Protein AF-A0A176ZY08-F1 (afdb_monomer)

Solvent-accessible surface area (backbone atoms only — not comparable to full-atom values): 6066 Å² total; per-residue (Å²): 133,89,82,91,79,96,73,80,84,86,77,81,90,74,73,81,71,81,73,73,45,73,64,55,53,48,49,51,50,48,49,63,56,55,59,63,61,56,70,76,63,58,81,67,72,82,75,46,76,63,58,54,49,55,52,50,50,52,51,51,61,53,50,78,75,36,89,84,59,54,71,67,59,57,52,49,50,56,50,50,51,54,51,51,52,52,52,55,57,52,65,74,74,110

Nearest PDB structures (foldseek):
  2q0o-assembly1_C  TM=6.474E-01  e=3.665E+00  Sinorhizobium fredii NGR234

Sequence (94 aa):
MAISNFLNPVEEAGAVEGQTTDEELLEEIIEGQLGHQNSKNAEQPATTAKEAQDALQILTEYSEGQDALTMGHIRALEQLQTAFEAIQAQSQQQ

Foldseek 3Di:
DDDDDDDDDDDDDDDPPDPCDVVNVVVVVCCVVVVVVVVVPPVPPPQDLVNVLVVLVVVQVVVVPDPPDDPVVNVVSVVVNVVSVVVVVVVVVD

Radius of gyration: 34.6 Å; Cα contacts (8 Å, |Δi|>4): 15; chains: 1; bounding box: 93×45×81 Å

Mean predicted aligned error: 18.81 Å

Organism: NCBI:txid655981

pLDDT: mean 71.25, std 17.16, range [34.69, 92.94]

Structure (mmCIF, N/CA/C/O backbone):
data_AF-A0A176ZY08-F1
#
_entry.id   AF-A0A176ZY08-F1
#
loop_
_atom_site.group_PDB
_atom_site.id
_atom_site.type_symbol
_atom_site.label_atom_id
_atom_site.label_alt_id
_atom_site.label_comp_id
_atom_site.label_asym_id
_atom_site.label_entity_id
_atom_site.la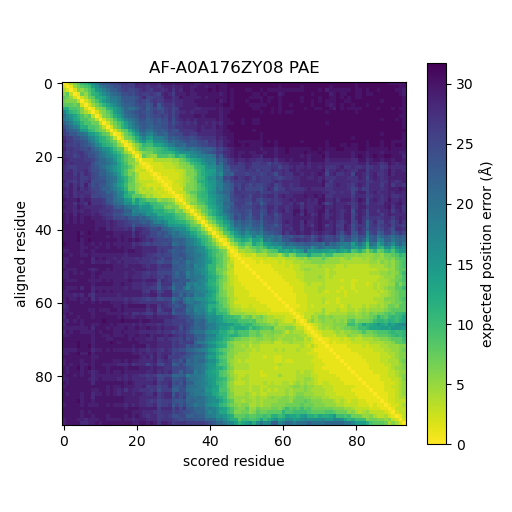bel_seq_id
_atom_site.pdbx_PDB_ins_code
_atom_site.Cartn_x
_atom_site.Cartn_y
_atom_site.Cartn_z
_atom_site.occupancy
_atom_site.B_iso_or_equiv
_atom_site.auth_seq_id
_atom_site.auth_comp_id
_atom_site.auth_asym_id
_atom_site.auth_atom_id
_atom_site.pdbx_PDB_model_num
ATOM 1 N N . MET A 1 1 ? 73.268 -38.549 62.973 1.00 34.69 1 MET A N 1
ATOM 2 C CA . MET A 1 1 ? 73.662 -37.124 63.024 1.00 34.69 1 MET A CA 1
ATOM 3 C C . MET A 1 1 ? 72.852 -36.369 61.978 1.00 34.69 1 MET A C 1
ATOM 5 O O . MET A 1 1 ? 72.574 -36.954 60.941 1.00 34.69 1 MET A O 1
ATOM 9 N N . ALA A 1 2 ? 72.422 -35.150 62.325 1.00 52.12 2 ALA A N 1
ATOM 10 C CA . ALA A 1 2 ? 71.617 -34.192 61.547 1.00 52.12 2 ALA A CA 1
ATOM 11 C C . ALA A 1 2 ? 72.300 -33.801 60.203 1.00 52.12 2 ALA A C 1
ATOM 13 O O . ALA A 1 2 ? 73.468 -34.129 60.030 1.00 52.12 2 ALA A O 1
ATOM 14 N N . ILE A 1 3 ? 71.704 -33.124 59.209 1.00 44.69 3 ILE A N 1
ATOM 15 C CA . ILE A 1 3 ? 70.840 -31.926 59.198 1.00 44.69 3 ILE A CA 1
ATOM 16 C 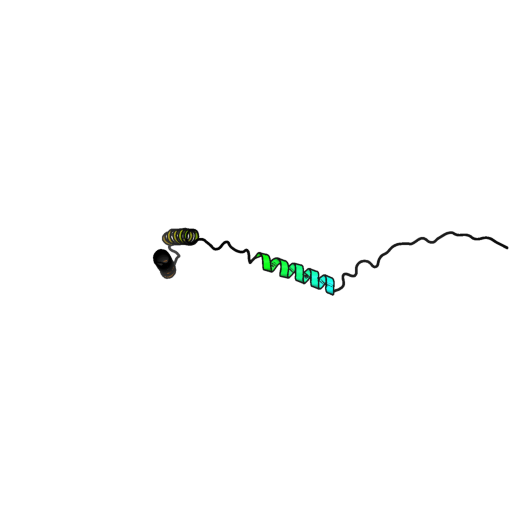C . ILE A 1 3 ? 70.057 -31.884 57.859 1.00 44.69 3 ILE A C 1
ATOM 18 O O . ILE A 1 3 ? 70.578 -32.294 56.824 1.00 44.69 3 ILE A O 1
ATOM 22 N N . SER A 1 4 ? 68.828 -31.357 57.901 1.00 57.03 4 SER A N 1
ATOM 23 C CA . SER A 1 4 ? 68.008 -30.856 56.785 1.00 57.03 4 SER A CA 1
ATOM 24 C C . SER A 1 4 ? 68.744 -30.057 55.698 1.00 57.03 4 SER A C 1
ATOM 26 O O . SER A 1 4 ? 69.579 -29.216 56.010 1.00 57.03 4 SER A O 1
ATOM 28 N N . ASN A 1 5 ? 68.278 -30.189 54.452 1.00 50.38 5 ASN A N 1
ATOM 29 C CA . ASN A 1 5 ? 68.251 -29.125 53.434 1.00 50.38 5 ASN A CA 1
ATOM 30 C C . ASN A 1 5 ? 67.175 -29.535 52.397 1.00 50.38 5 ASN A C 1
ATOM 32 O O . ASN A 1 5 ? 67.416 -30.449 51.621 1.00 50.38 5 ASN A O 1
ATOM 36 N N . PHE A 1 6 ? 65.902 -29.119 52.445 1.00 57.16 6 PHE A N 1
ATOM 37 C CA . PHE A 1 6 ? 65.354 -27.754 52.381 1.00 57.16 6 PHE A CA 1
ATOM 38 C C . PHE A 1 6 ? 65.865 -26.921 51.200 1.00 57.16 6 PHE A C 1
ATOM 40 O O . PHE A 1 6 ? 66.216 -25.769 51.385 1.00 57.16 6 PHE A O 1
ATOM 47 N N . LEU A 1 7 ? 65.847 -27.467 49.978 1.00 48.12 7 LEU A N 1
ATOM 48 C CA . LEU A 1 7 ? 65.738 -26.648 48.763 1.00 48.12 7 LEU A CA 1
ATOM 49 C C . LEU A 1 7 ? 64.894 -27.372 47.697 1.00 48.12 7 LEU A C 1
ATOM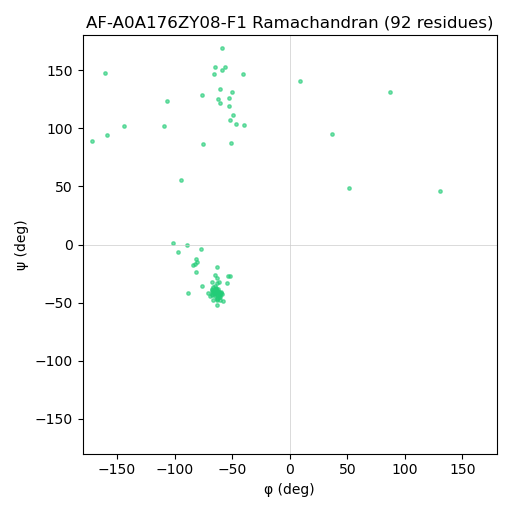 51 O O . LEU A 1 7 ? 65.360 -28.312 47.066 1.00 48.12 7 LEU A O 1
ATOM 55 N N . ASN A 1 8 ? 63.638 -26.922 47.587 1.00 49.91 8 ASN A N 1
ATOM 56 C CA . ASN A 1 8 ? 62.731 -26.895 46.428 1.00 49.91 8 ASN A CA 1
ATOM 57 C C . ASN A 1 8 ? 63.145 -27.635 45.140 1.00 49.91 8 ASN A C 1
ATOM 59 O O . ASN A 1 8 ? 64.212 -27.378 44.584 1.00 49.91 8 ASN A O 1
ATOM 63 N N . PRO A 1 9 ? 62.155 -28.275 44.498 1.00 52.16 9 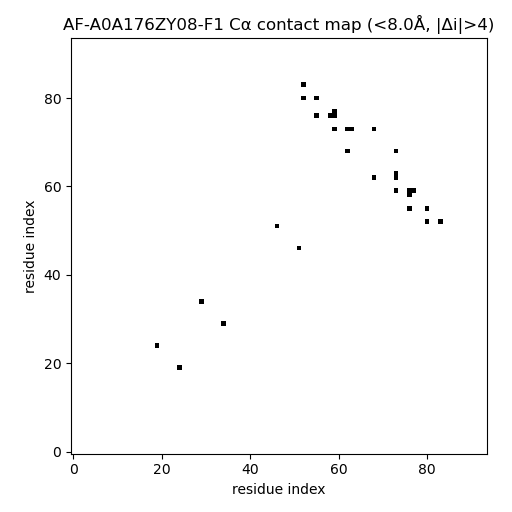PRO A N 1
ATOM 64 C CA . PRO A 1 9 ? 61.626 -27.665 43.284 1.00 52.16 9 PRO A CA 1
ATOM 65 C C . PRO A 1 9 ? 60.239 -27.071 43.533 1.00 52.16 9 PRO A C 1
ATOM 67 O O . PRO A 1 9 ? 59.310 -27.731 43.990 1.00 52.16 9 PRO A O 1
ATOM 70 N N . VAL A 1 10 ? 60.169 -25.777 43.243 1.00 56.66 10 VAL A N 1
ATOM 71 C CA . VAL A 1 10 ? 58.950 -25.026 42.978 1.00 56.66 10 VAL A CA 1
ATOM 72 C C . VAL A 1 10 ? 58.269 -25.638 41.751 1.00 56.66 10 VAL A C 1
ATOM 74 O O . VAL A 1 10 ? 58.951 -25.921 40.777 1.00 56.66 10 VAL A O 1
ATOM 77 N N . GLU A 1 11 ? 56.964 -25.863 41.813 1.00 48.88 11 GLU A N 1
ATOM 78 C CA . GLU A 1 11 ? 56.023 -25.408 40.782 1.00 48.88 11 GLU A CA 1
ATOM 79 C C . GLU A 1 11 ? 54.606 -25.655 41.294 1.00 48.88 11 GLU A C 1
ATOM 81 O O . GLU A 1 11 ? 53.992 -26.712 41.165 1.00 48.88 11 GLU A O 1
ATOM 86 N N . GLU A 1 12 ? 54.135 -24.626 41.986 1.00 49.44 12 GLU A N 1
ATOM 87 C CA . GLU A 1 12 ? 52.748 -24.212 41.918 1.00 49.44 12 GLU A CA 1
ATOM 88 C C . GLU A 1 12 ? 52.367 -23.926 40.452 1.00 49.44 12 GLU A C 1
ATOM 90 O O . GLU A 1 12 ? 53.197 -23.444 39.683 1.00 49.44 12 GLU A O 1
ATOM 95 N N . ALA A 1 13 ? 51.079 -24.087 40.158 1.00 46.97 13 ALA A N 1
ATOM 96 C CA . ALA A 1 13 ? 50.347 -23.494 39.037 1.00 46.97 13 ALA A CA 1
ATOM 97 C C . ALA A 1 13 ? 50.343 -24.231 37.685 1.00 46.97 13 ALA A C 1
ATOM 99 O O . ALA A 1 13 ? 51.354 -24.616 37.114 1.00 46.97 13 ALA A O 1
ATOM 100 N N . GLY A 1 14 ? 49.122 -24.353 37.164 1.00 39.69 14 GLY A N 1
ATOM 101 C CA . GLY A 1 14 ? 48.773 -24.983 35.898 1.00 39.69 14 GLY A CA 1
ATOM 102 C C . GLY A 1 14 ? 47.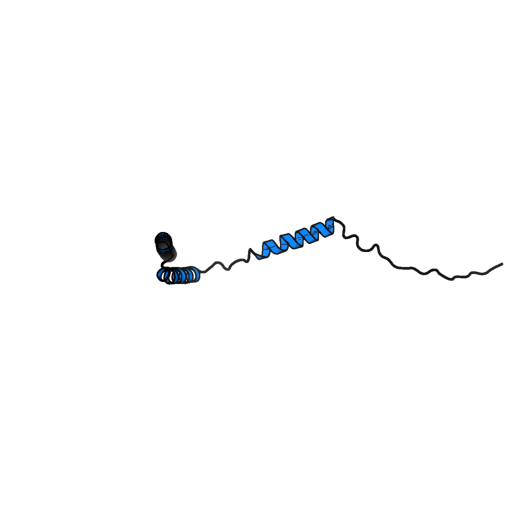634 -25.974 36.115 1.00 39.69 14 GLY A C 1
ATOM 103 O O . GLY A 1 14 ? 47.767 -27.151 35.818 1.00 39.69 14 GLY A O 1
ATOM 104 N N . ALA A 1 15 ? 46.568 -25.613 36.840 1.00 41.66 15 ALA A N 1
ATOM 105 C CA . ALA A 1 15 ? 45.356 -25.148 36.161 1.00 41.66 15 ALA A CA 1
ATOM 106 C C . ALA A 1 15 ? 45.157 -25.953 34.872 1.00 41.66 15 ALA A C 1
ATOM 108 O O . ALA A 1 15 ? 45.781 -25.640 33.864 1.00 41.66 15 ALA A O 1
ATOM 109 N N . VAL A 1 16 ? 44.348 -27.018 34.954 1.00 43.81 16 VAL A N 1
ATOM 110 C CA . VAL A 1 16 ? 43.810 -27.711 33.781 1.00 43.81 16 VAL A CA 1
ATOM 111 C C . VAL A 1 16 ? 43.294 -26.615 32.863 1.00 43.81 16 VAL A C 1
ATOM 113 O O . VAL A 1 16 ? 42.307 -25.952 33.182 1.00 43.81 16 VAL A O 1
ATOM 116 N N . GLU A 1 17 ? 44.064 -26.347 31.809 1.00 47.16 17 GLU A N 1
ATOM 117 C CA . GLU A 1 17 ? 43.709 -25.393 30.776 1.00 47.16 17 GLU A CA 1
ATOM 118 C C . GLU A 1 17 ? 42.325 -25.788 30.294 1.00 47.16 17 GLU A C 1
ATOM 120 O O . GLU A 1 17 ? 42.088 -26.965 30.010 1.00 47.16 17 GLU A O 1
ATOM 125 N N . GLY A 1 18 ? 41.418 -24.810 30.326 1.00 55.06 18 GLY A N 1
ATOM 126 C CA . GLY A 1 18 ? 39.991 -24.981 30.119 1.00 55.06 18 GLY A CA 1
ATOM 127 C C . GLY A 1 18 ? 39.694 -25.977 29.012 1.00 55.06 18 GLY A C 1
ATOM 128 O O . GLY A 1 18 ? 39.777 -25.661 27.828 1.00 55.06 18 GLY A O 1
ATOM 129 N N . GLN A 1 19 ? 39.316 -27.185 29.416 1.00 50.53 19 GLN A N 1
ATOM 130 C CA . GLN A 1 19 ? 38.508 -28.041 28.580 1.00 50.53 19 GLN A CA 1
ATOM 131 C C . GLN A 1 19 ? 37.118 -27.438 28.673 1.00 50.53 19 GLN A C 1
ATOM 133 O O . GLN A 1 19 ? 36.351 -27.813 29.555 1.00 50.53 19 GLN A O 1
ATOM 138 N N . THR A 1 20 ? 36.841 -26.451 27.817 1.00 58.06 20 THR A N 1
ATOM 139 C CA . THR A 1 20 ? 35.462 -26.131 27.461 1.00 58.06 20 THR A CA 1
ATOM 140 C C . THR A 1 20 ? 34.865 -27.459 27.037 1.00 58.06 20 THR A C 1
ATOM 142 O O . THR A 1 20 ? 35.296 -28.049 26.040 1.00 58.06 20 THR A O 1
ATOM 145 N N . THR A 1 21 ? 34.010 -28.012 27.881 1.00 68.94 21 THR A N 1
ATOM 146 C CA . THR A 1 21 ? 33.375 -29.289 27.583 1.00 68.94 21 THR A CA 1
ATOM 147 C C . THR A 1 21 ? 32.596 -29.134 26.279 1.00 68.94 21 THR A C 1
ATOM 149 O O . THR A 1 21 ? 32.144 -28.035 25.956 1.00 68.94 21 THR A O 1
ATOM 152 N N . ASP A 1 22 ? 32.454 -30.208 25.499 1.00 69.06 22 ASP A N 1
ATOM 153 C CA . ASP A 1 22 ? 31.675 -30.156 24.252 1.00 69.06 22 ASP A CA 1
ATOM 154 C C . ASP A 1 22 ? 30.263 -29.578 24.499 1.00 69.06 22 ASP A C 1
ATOM 156 O O . ASP A 1 22 ? 29.694 -28.936 23.623 1.00 69.06 22 ASP A O 1
ATOM 160 N N . GLU A 1 23 ? 29.742 -29.730 25.721 1.00 69.12 23 GLU A N 1
ATOM 161 C CA . GLU A 1 23 ? 28.505 -29.118 26.213 1.00 69.12 23 GLU A CA 1
ATOM 162 C C . GLU A 1 23 ? 28.558 -27.576 26.249 1.00 69.12 23 GLU A C 1
ATOM 164 O O . GLU A 1 23 ? 27.652 -26.934 25.730 1.00 69.12 23 GLU A O 1
ATOM 169 N N . GLU A 1 24 ? 29.629 -26.969 26.776 1.00 69.44 24 GLU A N 1
ATOM 170 C CA . GLU A 1 24 ? 29.800 -25.504 26.826 1.00 69.44 24 GLU A CA 1
ATOM 171 C C . GLU A 1 24 ? 29.956 -24.901 25.424 1.00 69.44 24 GLU A C 1
ATOM 173 O O . GLU A 1 24 ? 29.424 -23.830 25.138 1.00 69.44 24 GLU A O 1
ATOM 178 N N . LEU A 1 25 ? 30.639 -25.611 24.517 1.00 75.62 25 LEU A N 1
ATOM 179 C CA . LEU A 1 25 ? 30.749 -25.202 23.113 1.00 75.62 25 LEU A CA 1
ATOM 180 C C . LEU A 1 25 ? 29.401 -25.296 22.391 1.00 75.62 25 LEU A C 1
ATOM 182 O O . LEU A 1 25 ? 29.074 -24.435 21.573 1.00 75.62 25 LEU A O 1
ATOM 186 N N . LEU A 1 26 ? 28.609 -26.330 22.676 1.00 76.25 26 LEU A N 1
ATOM 187 C CA . LEU A 1 26 ? 27.264 -26.461 22.125 1.00 76.25 26 LEU A CA 1
ATOM 188 C C . LEU A 1 26 ? 26.333 -25.378 22.674 1.00 76.25 26 LEU A C 1
ATOM 190 O O . LEU A 1 26 ? 25.579 -24.807 21.890 1.00 76.25 26 LEU A O 1
ATOM 194 N N . GLU A 1 27 ? 26.416 -25.048 23.963 1.00 73.19 27 GLU A N 1
ATOM 195 C CA . GLU A 1 27 ? 25.673 -23.937 24.568 1.00 73.19 27 GLU A CA 1
ATOM 196 C C . GLU A 1 27 ? 26.058 -22.592 23.934 1.00 73.19 27 GLU A C 1
ATOM 198 O O . GLU A 1 27 ? 25.166 -21.862 23.507 1.00 73.19 27 GLU A O 1
ATOM 203 N N . GLU A 1 28 ? 27.350 -22.306 23.735 1.00 70.69 28 GLU A N 1
ATOM 204 C CA . GLU A 1 28 ? 27.813 -21.079 23.064 1.00 70.69 28 GLU A CA 1
ATOM 205 C C . GLU A 1 28 ? 27.326 -20.997 21.604 1.00 70.69 28 GLU A C 1
ATOM 207 O O . GLU A 1 28 ? 26.897 -19.939 21.133 1.00 70.69 28 GLU A O 1
ATOM 212 N N . ILE A 1 29 ? 27.333 -22.120 20.875 1.00 74.00 29 ILE A N 1
ATOM 213 C CA . ILE A 1 29 ? 26.823 -22.184 19.497 1.00 74.00 29 ILE A CA 1
ATOM 214 C C . ILE A 1 29 ? 25.304 -21.986 19.474 1.00 74.00 29 ILE A C 1
ATOM 216 O O . ILE A 1 29 ? 24.793 -21.254 18.620 1.00 74.00 29 ILE A O 1
ATOM 220 N N . ILE A 1 30 ? 24.575 -22.618 20.397 1.00 73.31 30 ILE A N 1
ATOM 221 C CA . ILE A 1 30 ? 23.122 -22.486 20.524 1.00 73.31 30 ILE A CA 1
ATOM 222 C C . ILE A 1 30 ? 22.768 -21.040 20.877 1.00 73.31 30 ILE A C 1
ATOM 224 O O . ILE A 1 30 ? 21.922 -20.457 20.202 1.00 73.31 30 ILE A O 1
ATOM 228 N N . GLU A 1 31 ? 23.435 -20.422 21.850 1.00 70.25 31 GLU A N 1
ATOM 229 C CA . GLU A 1 31 ? 23.214 -19.026 22.237 1.00 70.25 31 GLU A CA 1
ATOM 230 C C . GLU A 1 31 ? 23.593 -18.048 21.115 1.00 70.25 31 GLU A C 1
ATOM 232 O O . GLU A 1 31 ? 22.827 -17.130 20.804 1.00 70.25 31 GLU A O 1
ATOM 237 N N . GLY A 1 32 ? 24.715 -18.282 20.428 1.00 67.62 32 GLY A N 1
ATOM 238 C CA . GLY A 1 32 ? 25.167 -17.468 19.300 1.00 67.62 32 GLY A CA 1
ATOM 239 C C . GLY A 1 32 ? 24.233 -17.532 18.085 1.00 67.62 32 GLY A C 1
ATOM 240 O O . GLY A 1 32 ? 24.029 -16.517 17.410 1.00 67.62 32 GLY A O 1
ATOM 241 N N . GLN A 1 33 ? 23.626 -18.698 17.821 1.00 63.53 33 GLN A N 1
ATOM 242 C CA . GLN A 1 33 ? 22.730 -18.936 16.681 1.00 63.53 33 GLN A CA 1
ATOM 243 C C . GLN A 1 33 ? 21.258 -18.600 16.993 1.00 63.53 33 GLN A C 1
ATOM 245 O O . GLN A 1 33 ? 20.600 -17.979 16.156 1.00 63.53 33 GLN A O 1
ATOM 250 N N . LEU A 1 34 ? 20.728 -18.949 18.176 1.00 58.81 34 LEU A N 1
ATOM 251 C CA . LEU A 1 34 ? 19.352 -18.603 18.576 1.00 58.81 34 LEU A CA 1
ATOM 252 C C . LEU A 1 34 ? 19.221 -17.133 18.995 1.00 58.81 34 LEU A C 1
ATOM 254 O O . LEU A 1 34 ? 18.206 -16.508 18.679 1.00 58.81 34 LEU A O 1
ATOM 258 N N . GLY A 1 35 ? 20.237 -16.555 19.646 1.00 54.34 35 GLY A N 1
ATOM 259 C CA . GLY A 1 35 ? 20.228 -15.153 20.074 1.00 54.34 35 GLY A CA 1
ATOM 260 C C . GLY A 1 35 ? 20.112 -14.168 18.904 1.00 54.34 35 GLY A C 1
ATOM 261 O O . GLY A 1 35 ? 19.443 -13.144 19.020 1.00 54.34 35 GLY A O 1
ATOM 262 N N . HIS A 1 36 ? 20.665 -14.519 17.737 1.00 52.97 36 HIS A N 1
ATOM 263 C CA . HIS A 1 36 ? 20.599 -13.699 16.520 1.00 52.97 36 HIS A CA 1
ATOM 264 C C . HIS A 1 36 ? 19.318 -13.879 15.693 1.00 52.97 36 HIS A C 1
ATOM 266 O O . HIS A 1 36 ? 19.009 -13.031 14.852 1.00 52.97 36 HIS A O 1
ATOM 272 N N . GLN A 1 37 ? 18.558 -14.958 15.902 1.00 51.47 37 GLN A N 1
ATOM 273 C CA . GLN A 1 37 ? 17.291 -15.178 15.192 1.00 51.47 37 GLN A CA 1
ATOM 274 C C . GLN A 1 37 ? 16.137 -14.393 15.833 1.00 51.47 37 GLN A C 1
ATOM 276 O O . GLN A 1 37 ? 15.183 -14.044 15.140 1.00 51.47 37 GLN A O 1
ATOM 281 N N . ASN A 1 38 ? 16.240 -14.042 17.121 1.00 46.69 38 ASN A N 1
ATOM 282 C CA . ASN A 1 38 ? 15.186 -13.296 17.812 1.00 46.69 38 ASN A CA 1
ATOM 283 C C . ASN A 1 38 ? 15.251 -11.771 17.573 1.00 46.69 38 ASN A C 1
ATOM 285 O O . ASN A 1 38 ? 14.257 -11.074 17.742 1.00 46.69 38 ASN A O 1
ATOM 289 N N . SER A 1 39 ? 16.375 -11.228 17.088 1.00 46.69 39 SER A N 1
ATOM 290 C CA . SER A 1 39 ? 16.486 -9.786 16.788 1.00 46.69 39 SER A CA 1
ATOM 291 C C . SER A 1 39 ? 15.805 -9.350 15.484 1.00 46.69 39 SER A C 1
ATOM 293 O O . SER A 1 39 ? 15.784 -8.159 15.178 1.00 46.69 39 SER A O 1
ATOM 295 N N . LYS A 1 40 ? 15.243 -10.282 14.701 1.00 48.94 40 LYS A N 1
ATOM 296 C CA . LYS A 1 40 ? 14.402 -9.957 13.532 1.00 48.94 40 LYS A CA 1
ATOM 297 C C . LYS A 1 40 ? 12.908 -10.081 13.791 1.00 48.94 40 LYS A C 1
ATOM 299 O O . LYS A 1 40 ? 12.133 -9.787 12.889 1.00 48.94 40 LYS A O 1
ATOM 304 N N . ASN A 1 41 ? 12.503 -10.425 15.009 1.00 47.94 41 ASN A N 1
ATOM 305 C CA . ASN A 1 41 ? 11.190 -10.034 15.492 1.00 47.94 41 ASN A CA 1
ATOM 306 C C . ASN A 1 41 ? 11.366 -8.735 16.278 1.00 47.94 41 ASN A C 1
ATOM 308 O O . ASN A 1 41 ? 11.056 -8.650 17.461 1.00 47.94 41 ASN A O 1
ATOM 312 N N . ALA A 1 42 ? 11.946 -7.721 15.621 1.00 51.00 42 ALA A N 1
ATOM 313 C CA . ALA A 1 42 ? 11.710 -6.368 16.077 1.00 51.00 42 ALA A CA 1
ATOM 314 C C . ALA A 1 42 ? 10.189 -6.252 16.131 1.00 51.00 42 ALA A C 1
ATOM 316 O O . ALA A 1 42 ? 9.540 -6.484 15.110 1.00 51.00 42 ALA A O 1
ATOM 317 N N . GLU A 1 43 ? 9.632 -5.988 17.312 1.00 49.34 43 GLU A N 1
ATOM 318 C CA . GLU A 1 43 ? 8.297 -5.424 17.447 1.00 49.34 43 GLU A CA 1
ATOM 319 C C . GLU A 1 43 ? 8.273 -4.201 16.530 1.00 49.34 43 GLU A C 1
ATOM 321 O O . GLU A 1 43 ? 8.659 -3.099 16.919 1.00 49.34 43 GLU A O 1
ATOM 326 N N . GLN A 1 44 ? 7.941 -4.407 15.254 1.00 54.69 44 GLN A N 1
ATOM 327 C CA . GLN A 1 44 ? 7.683 -3.308 14.358 1.00 54.69 44 GLN A CA 1
ATOM 328 C C . GLN A 1 44 ? 6.509 -2.605 15.021 1.00 54.69 44 GLN A C 1
ATOM 330 O O . GLN A 1 44 ? 5.500 -3.272 15.287 1.00 54.69 44 GLN A O 1
ATOM 335 N N . PRO A 1 45 ? 6.647 -1.314 15.373 1.00 59.16 45 PRO A N 1
ATOM 336 C CA . PRO A 1 45 ? 5.543 -0.591 15.973 1.00 59.16 45 PRO A CA 1
ATOM 337 C C . PRO A 1 45 ? 4.328 -0.826 15.084 1.00 59.16 45 PRO A C 1
ATOM 339 O O . PRO A 1 45 ? 4.452 -0.765 13.856 1.00 59.16 45 PRO A O 1
ATOM 342 N N . ALA A 1 46 ? 3.200 -1.196 15.699 1.00 65.62 46 ALA A N 1
ATOM 343 C CA . ALA A 1 46 ? 1.963 -1.417 14.967 1.00 65.62 46 ALA A CA 1
ATOM 344 C C . ALA A 1 46 ? 1.746 -0.195 14.074 1.00 65.62 46 ALA A C 1
ATOM 346 O O . ALA A 1 46 ? 1.578 0.918 14.576 1.00 65.62 46 ALA A O 1
ATOM 347 N N . THR A 1 47 ? 1.872 -0.399 12.763 1.00 68.81 47 THR A N 1
ATOM 348 C CA . THR A 1 47 ? 1.890 0.694 11.796 1.00 68.81 47 THR A CA 1
ATOM 349 C C . THR A 1 47 ? 0.545 1.387 11.903 1.00 68.81 47 THR A C 1
ATOM 351 O O .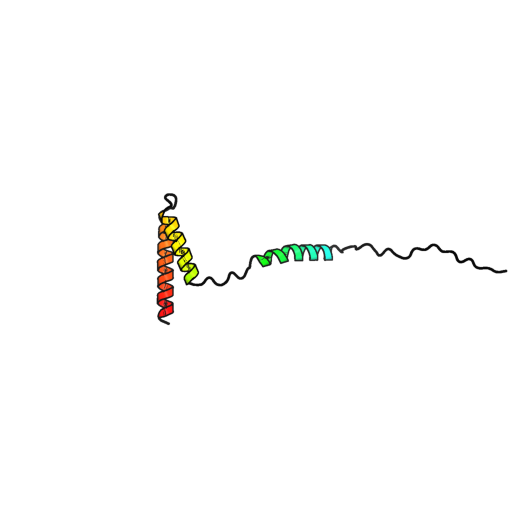 THR A 1 47 ? -0.506 0.740 11.860 1.00 68.81 47 THR A O 1
ATOM 354 N N . THR A 1 48 ? 0.562 2.694 12.129 1.00 81.38 48 THR A N 1
ATOM 355 C CA . THR A 1 48 ? -0.675 3.445 12.304 1.00 81.38 48 THR A CA 1
ATOM 356 C C . THR A 1 48 ? -1.472 3.420 11.000 1.00 81.38 48 THR A C 1
ATOM 358 O O . THR A 1 48 ? -0.909 3.339 9.907 1.00 81.38 48 THR A O 1
ATOM 361 N N . ALA A 1 49 ? -2.800 3.533 11.092 1.00 79.31 49 ALA A N 1
ATOM 362 C CA . ALA A 1 49 ? -3.656 3.595 9.904 1.00 79.31 49 ALA A CA 1
ATOM 363 C C . ALA A 1 49 ? -3.232 4.720 8.941 1.00 79.31 49 ALA A C 1
ATOM 365 O O . ALA A 1 49 ? -3.323 4.565 7.726 1.00 79.31 49 ALA A O 1
ATOM 366 N N . LYS A 1 50 ? -2.713 5.823 9.495 1.00 81.38 50 LYS A N 1
ATOM 367 C CA . LYS A 1 50 ? -2.169 6.942 8.730 1.00 81.38 50 LYS A CA 1
ATOM 368 C C . LYS A 1 50 ? -0.899 6.558 7.969 1.00 81.38 50 LYS A C 1
ATOM 370 O O . LYS A 1 50 ? -0.819 6.819 6.779 1.00 81.38 50 LYS A O 1
ATOM 375 N N . GLU A 1 51 ? 0.059 5.902 8.619 1.00 88.31 51 GLU A N 1
ATOM 376 C CA . GLU A 1 51 ? 1.296 5.459 7.958 1.00 88.31 51 GLU A CA 1
ATOM 377 C C . GLU A 1 51 ? 1.019 4.447 6.841 1.00 88.31 51 GLU A C 1
ATOM 379 O O . GLU A 1 51 ? 1.644 4.507 5.785 1.00 88.31 51 GLU A O 1
ATOM 384 N N . ALA A 1 52 ? 0.056 3.544 7.043 1.00 86.25 52 ALA A N 1
ATOM 385 C CA . ALA A 1 52 ? -0.367 2.611 6.004 1.00 86.25 52 ALA A CA 1
ATOM 386 C C . ALA A 1 52 ? -1.003 3.335 4.801 1.00 86.25 52 ALA A C 1
ATOM 388 O O . ALA A 1 52 ? -0.751 2.959 3.656 1.00 86.25 52 ALA A O 1
ATOM 389 N N . GLN A 1 53 ? -1.786 4.389 5.051 1.00 85.44 53 GLN A N 1
ATOM 390 C CA . GLN A 1 53 ? -2.402 5.205 4.005 1.00 85.44 53 GLN A CA 1
ATOM 391 C C . GLN A 1 53 ? -1.367 6.038 3.239 1.00 85.44 53 GLN A C 1
ATOM 393 O O . GLN A 1 53 ? -1.382 6.036 2.010 1.00 85.44 53 GLN A O 1
ATOM 398 N N . ASP A 1 54 ? -0.431 6.672 3.948 1.00 89.56 54 ASP A N 1
ATOM 399 C CA . ASP A 1 54 ? 0.663 7.440 3.347 1.00 89.56 54 ASP A CA 1
ATOM 400 C C . ASP A 1 54 ? 1.548 6.530 2.471 1.00 89.56 54 ASP A C 1
ATOM 402 O O . ASP A 1 54 ? 1.883 6.873 1.337 1.00 89.56 54 ASP A O 1
ATOM 406 N N . ALA A 1 55 ? 1.875 5.324 2.950 1.00 90.69 55 ALA A N 1
ATOM 407 C CA . ALA A 1 55 ? 2.639 4.344 2.179 1.00 90.69 55 ALA A CA 1
ATOM 408 C C . ALA A 1 55 ? 1.895 3.878 0.920 1.00 90.69 55 ALA A C 1
ATOM 410 O O . ALA A 1 55 ? 2.502 3.744 -0.144 1.00 90.69 55 ALA A O 1
ATOM 411 N N . LEU A 1 56 ? 0.585 3.646 1.023 1.00 90.06 56 LEU A N 1
ATOM 412 C CA . LEU A 1 56 ? -0.232 3.257 -0.121 1.00 90.06 56 LEU A CA 1
ATOM 413 C C . LEU A 1 56 ? -0.288 4.366 -1.174 1.00 90.06 56 LEU A C 1
ATOM 415 O O . LEU A 1 56 ? -0.151 4.078 -2.359 1.00 90.06 56 LEU A O 1
ATOM 419 N N . GLN A 1 57 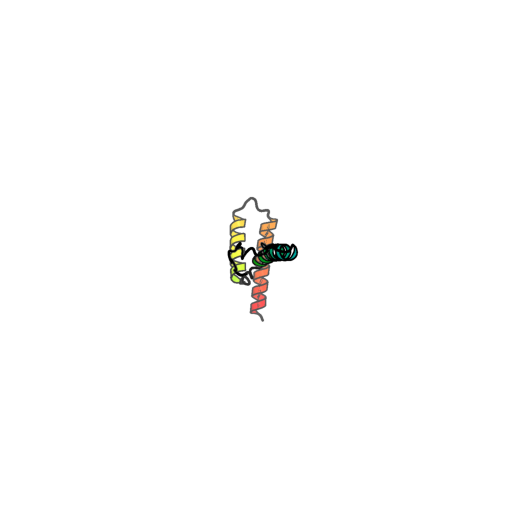? -0.414 5.623 -0.745 1.00 89.38 57 GLN A N 1
ATOM 420 C CA . GLN A 1 57 ? -0.389 6.765 -1.651 1.00 89.38 57 GLN A CA 1
ATOM 421 C C . GLN A 1 57 ? 0.942 6.857 -2.413 1.00 89.38 57 GLN A C 1
ATOM 423 O O . GLN A 1 57 ? 0.934 6.988 -3.635 1.00 89.38 57 GLN A O 1
ATOM 428 N N . ILE A 1 58 ? 2.074 6.684 -1.723 1.00 92.81 58 ILE A N 1
ATOM 429 C CA . ILE A 1 58 ? 3.402 6.656 -2.359 1.00 92.81 58 ILE A CA 1
ATOM 430 C C . ILE A 1 58 ? 3.493 5.536 -3.405 1.00 92.81 58 ILE A C 1
ATOM 432 O O . ILE A 1 58 ? 4.045 5.740 -4.486 1.00 92.81 58 ILE A O 1
ATOM 436 N N . LEU A 1 59 ? 2.962 4.348 -3.100 1.00 91.62 59 LEU A N 1
ATOM 437 C CA . LEU A 1 59 ? 2.974 3.217 -4.029 1.00 91.62 59 LEU A CA 1
ATOM 438 C C . LEU A 1 59 ? 2.108 3.475 -5.265 1.00 91.62 59 LEU A C 1
ATOM 440 O O . LEU A 1 59 ? 2.532 3.132 -6.370 1.00 91.62 59 LEU A O 1
ATOM 444 N N . THR A 1 60 ? 0.940 4.096 -5.098 1.00 88.06 60 THR A N 1
ATOM 445 C CA . THR A 1 60 ? 0.070 4.488 -6.213 1.00 88.06 60 THR A CA 1
ATOM 446 C C . THR A 1 60 ? 0.764 5.513 -7.107 1.00 88.06 60 THR A C 1
ATOM 448 O O . THR A 1 60 ? 0.928 5.252 -8.298 1.00 88.06 60 THR A O 1
ATOM 451 N N . GLU A 1 61 ? 1.281 6.604 -6.537 1.00 90.06 61 GLU A N 1
ATOM 452 C CA . GLU A 1 61 ? 1.995 7.655 -7.282 1.00 90.06 61 GLU A CA 1
ATOM 453 C C . GLU A 1 61 ? 3.230 7.106 -8.010 1.00 90.06 61 GLU A C 1
ATOM 455 O O . GLU A 1 61 ? 3.478 7.418 -9.176 1.00 90.06 61 GLU A O 1
ATOM 460 N N . TYR A 1 62 ? 3.994 6.233 -7.347 1.00 90.44 62 TYR A N 1
ATOM 461 C CA . TYR A 1 62 ? 5.110 5.548 -7.987 1.00 90.44 62 TYR A CA 1
ATOM 462 C C . TYR A 1 62 ? 4.627 4.694 -9.162 1.00 90.44 62 TYR A C 1
ATOM 464 O O . TYR A 1 62 ? 5.246 4.721 -10.225 1.00 90.44 62 TYR A O 1
ATOM 472 N N . SER A 1 63 ? 3.525 3.958 -8.989 1.00 87.50 63 SER A N 1
ATOM 473 C CA . SER A 1 63 ? 3.019 3.035 -10.003 1.00 87.50 63 SER A CA 1
ATOM 474 C C . SER A 1 63 ? 2.499 3.718 -11.267 1.00 87.50 63 SER A C 1
ATOM 476 O O . SER A 1 63 ? 2.678 3.179 -12.356 1.00 87.50 63 SER A O 1
ATOM 478 N N . GLU A 1 64 ? 1.937 4.921 -11.142 1.00 85.56 64 GLU A N 1
ATOM 479 C CA . GLU A 1 64 ? 1.462 5.730 -12.272 1.00 85.56 64 GLU A CA 1
ATOM 480 C C . GLU A 1 64 ? 2.597 6.131 -13.227 1.00 85.56 64 GLU A C 1
ATOM 482 O O . GLU A 1 64 ? 2.374 6.294 -14.426 1.00 85.56 64 GLU A O 1
ATOM 487 N N . GLY A 1 65 ? 3.824 6.261 -12.712 1.00 84.25 65 GLY A N 1
ATOM 488 C CA . GLY A 1 65 ? 5.014 6.590 -13.498 1.00 84.25 65 GLY A CA 1
ATOM 489 C C . GLY A 1 65 ? 5.762 5.383 -14.073 1.00 84.25 65 GLY A C 1
ATOM 490 O O . GLY A 1 65 ? 6.798 5.575 -14.711 1.00 84.25 65 GLY A O 1
ATOM 491 N N . GLN A 1 66 ? 5.305 4.150 -13.823 1.00 85.94 66 GLN A N 1
ATOM 492 C CA . GLN A 1 66 ? 5.992 2.933 -14.264 1.00 85.94 66 GLN A CA 1
ATOM 493 C C . GLN A 1 66 ? 5.232 2.218 -15.386 1.00 85.94 66 GLN A C 1
ATOM 495 O O . GLN A 1 66 ? 4.340 1.411 -15.136 1.00 85.94 66 GLN A O 1
ATOM 500 N N . ASP A 1 67 ? 5.700 2.380 -16.624 1.00 80.62 67 ASP A N 1
ATOM 501 C CA . ASP A 1 67 ? 5.178 1.642 -17.789 1.00 80.62 67 ASP A CA 1
ATOM 502 C C . ASP A 1 67 ? 5.389 0.116 -17.695 1.00 80.62 67 ASP A C 1
ATOM 504 O O . ASP A 1 67 ? 4.738 -0.668 -18.386 1.00 80.62 67 ASP A O 1
ATOM 508 N N . ALA A 1 68 ? 6.321 -0.325 -16.843 1.00 87.62 68 ALA A N 1
ATOM 509 C CA . ALA A 1 68 ? 6.630 -1.737 -16.632 1.00 87.62 68 ALA A CA 1
ATOM 510 C C . ALA A 1 68 ? 5.639 -2.448 -15.692 1.00 87.62 68 ALA A C 1
ATOM 512 O O . ALA A 1 68 ? 5.630 -3.683 -15.635 1.00 87.62 68 ALA A O 1
ATOM 513 N N . LEU A 1 69 ? 4.819 -1.708 -14.936 1.00 85.62 69 LEU A N 1
ATOM 514 C CA . LEU A 1 69 ? 3.838 -2.320 -14.048 1.00 85.62 69 LEU A CA 1
ATOM 515 C C . LEU A 1 69 ? 2.646 -2.832 -14.845 1.00 85.62 69 LEU A C 1
ATOM 517 O O . LEU A 1 69 ? 2.012 -2.126 -15.624 1.00 85.62 69 LEU A O 1
ATOM 521 N N . THR A 1 70 ? 2.307 -4.098 -14.620 1.00 88.00 70 THR A N 1
ATOM 522 C CA . THR A 1 70 ? 1.100 -4.663 -15.216 1.00 88.00 70 THR A CA 1
ATOM 523 C C . THR A 1 70 ? -0.144 -3.980 -14.644 1.00 88.00 70 THR A C 1
ATOM 525 O O . THR A 1 70 ? -0.213 -3.659 -13.456 1.00 88.00 70 THR A O 1
ATOM 528 N N . MET A 1 71 ? -1.181 -3.850 -15.475 1.00 86.81 71 MET A N 1
ATOM 529 C CA . MET A 1 71 ? -2.492 -3.320 -15.074 1.00 86.81 71 MET A CA 1
ATOM 530 C C . MET A 1 71 ? -3.086 -4.053 -13.853 1.00 86.81 71 MET A C 1
ATOM 532 O O . MET A 1 71 ? -3.851 -3.472 -13.090 1.00 86.81 71 MET A O 1
ATOM 536 N N . GLY A 1 72 ? -2.716 -5.323 -13.639 1.00 89.06 72 GLY A N 1
ATOM 537 C CA . GLY A 1 72 ? -3.131 -6.090 -12.464 1.00 89.06 72 GLY A CA 1
ATOM 538 C C . GLY A 1 72 ? -2.598 -5.524 -11.145 1.00 89.06 72 GLY A C 1
ATOM 539 O O . GLY A 1 72 ? -3.335 -5.507 -10.164 1.00 89.06 72 GLY A O 1
ATOM 540 N N . HIS A 1 73 ? -1.361 -5.020 -11.121 1.00 88.31 73 HIS A N 1
ATOM 541 C CA . HIS A 1 73 ? -0.780 -4.416 -9.919 1.00 88.31 73 HIS A CA 1
ATOM 542 C C . HIS A 1 73 ? -1.423 -3.066 -9.597 1.00 88.31 73 HIS A C 1
ATOM 544 O O . HIS A 1 73 ? -1.764 -2.826 -8.443 1.00 88.31 73 HIS A O 1
ATOM 550 N N . ILE A 1 74 ? -1.665 -2.234 -10.616 1.00 88.06 74 ILE A N 1
ATOM 551 C CA . ILE A 1 74 ? -2.370 -0.950 -10.460 1.00 88.06 74 ILE A CA 1
ATOM 552 C C . ILE A 1 74 ? -3.755 -1.197 -9.850 1.00 88.06 74 ILE A C 1
ATOM 554 O O . ILE A 1 74 ? -4.106 -0.628 -8.820 1.00 88.06 74 ILE A O 1
ATOM 558 N N . ARG A 1 75 ? -4.500 -2.158 -10.407 1.00 89.44 75 ARG A N 1
ATOM 559 C CA . ARG A 1 75 ? -5.832 -2.510 -9.907 1.00 89.44 75 ARG A CA 1
ATOM 560 C C . ARG A 1 75 ? -5.817 -3.062 -8.480 1.00 89.44 75 ARG A C 1
ATOM 562 O O . ARG A 1 75 ? -6.772 -2.859 -7.735 1.00 89.44 75 ARG A O 1
ATOM 569 N N . ALA A 1 76 ? -4.763 -3.781 -8.095 1.00 91.69 76 ALA A N 1
ATOM 570 C CA . ALA A 1 76 ? -4.612 -4.273 -6.729 1.00 91.69 76 ALA A CA 1
ATOM 571 C C . ALA A 1 76 ? -4.402 -3.123 -5.728 1.00 91.69 76 ALA A C 1
ATOM 573 O O . ALA A 1 76 ? -4.972 -3.168 -4.638 1.00 91.69 76 ALA A O 1
ATOM 574 N N . LEU A 1 77 ? -3.648 -2.083 -6.103 1.00 91.44 77 LEU A N 1
ATOM 575 C CA . LEU A 1 77 ? -3.455 -0.889 -5.271 1.00 91.44 77 LEU A CA 1
ATOM 576 C C . LEU A 1 77 ? -4.767 -0.112 -5.081 1.00 91.44 77 LEU A C 1
ATOM 578 O O . LEU A 1 77 ? -5.120 0.213 -3.950 1.00 91.44 77 LEU A O 1
ATOM 582 N N . GLU A 1 78 ? -5.547 0.085 -6.148 1.00 89.44 78 GLU A N 1
ATOM 583 C CA . GLU A 1 78 ? -6.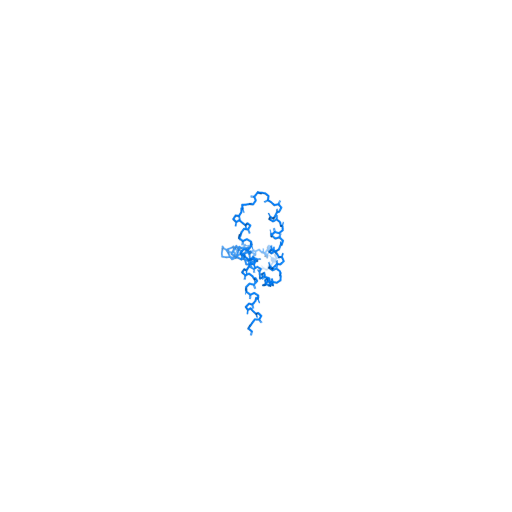868 0.736 -6.077 1.00 89.44 78 GLU A CA 1
ATOM 584 C C . GLU A 1 78 ? -7.853 -0.031 -5.173 1.00 89.44 78 GLU A C 1
ATOM 586 O O . GLU A 1 78 ? -8.597 0.552 -4.375 1.00 89.44 78 GLU A O 1
ATOM 591 N N . GLN A 1 79 ? -7.858 -1.366 -5.272 1.00 92.94 79 GLN A N 1
ATOM 592 C CA . GLN A 1 79 ? -8.684 -2.220 -4.414 1.00 92.94 79 GLN A CA 1
ATOM 593 C C . GLN A 1 79 ? -8.267 -2.121 -2.950 1.00 92.94 79 GLN A C 1
ATOM 595 O O . GLN A 1 79 ? -9.126 -2.043 -2.069 1.00 92.94 79 GLN A O 1
ATOM 600 N N . LEU A 1 80 ? -6.958 -2.108 -2.690 1.00 91.75 80 LEU A N 1
ATOM 601 C CA . LEU A 1 80 ? -6.426 -1.962 -1.344 1.00 91.75 80 LEU A CA 1
ATOM 602 C C . LEU A 1 80 ? -6.815 -0.601 -0.750 1.00 91.75 80 LEU A C 1
ATOM 604 O O . LEU A 1 80 ? -7.254 -0.549 0.396 1.00 91.75 80 LEU A O 1
ATOM 608 N N . GLN A 1 81 ? -6.768 0.471 -1.544 1.00 89.00 81 GLN A N 1
ATOM 609 C CA . GLN A 1 81 ? -7.199 1.806 -1.122 1.00 89.00 81 GLN A CA 1
ATOM 610 C C . GLN A 1 81 ? -8.676 1.822 -0.721 1.00 89.00 81 GLN A C 1
ATOM 612 O O . GLN A 1 81 ? -9.020 2.258 0.377 1.00 89.00 81 GLN A O 1
ATOM 617 N N . THR A 1 82 ? -9.534 1.244 -1.562 1.00 90.06 82 THR A N 1
ATOM 618 C CA . THR A 1 82 ? -10.976 1.137 -1.292 1.00 90.06 82 THR A CA 1
ATOM 619 C C . THR A 1 82 ? -11.255 0.356 -0.002 1.00 90.06 82 THR A C 1
ATOM 621 O O . THR A 1 82 ? -12.126 0.723 0.788 1.00 90.06 82 THR A O 1
ATOM 624 N N . ALA A 1 83 ? -10.512 -0.728 0.239 1.00 90.44 83 ALA A N 1
ATOM 625 C CA . ALA A 1 83 ? -10.668 -1.536 1.445 1.00 90.44 83 ALA A CA 1
ATOM 626 C C . ALA A 1 83 ? -10.268 -0.764 2.713 1.00 90.44 83 ALA A C 1
ATOM 628 O O . ALA A 1 83 ? -10.976 -0.835 3.718 1.00 90.44 83 ALA A O 1
ATOM 629 N N . PHE A 1 84 ? -9.178 0.005 2.662 1.00 86.94 84 PHE A N 1
ATOM 630 C CA . PHE A 1 84 ? -8.755 0.857 3.775 1.00 86.94 84 PHE A CA 1
ATOM 631 C C . PHE A 1 84 ? -9.791 1.940 4.095 1.00 86.94 84 PHE A C 1
ATOM 633 O O . PHE A 1 84 ? -10.126 2.132 5.264 1.00 86.94 84 PHE A O 1
ATOM 640 N N . GLU A 1 85 ? -10.351 2.597 3.078 1.00 86.94 85 GLU A N 1
ATOM 641 C CA . GLU A 1 85 ? -11.423 3.584 3.256 1.00 86.94 85 GLU A CA 1
ATOM 642 C C . GLU A 1 85 ? -12.675 2.960 3.889 1.00 86.94 85 GLU A C 1
ATOM 644 O O . GLU A 1 85 ? -13.256 3.531 4.814 1.00 86.94 85 GLU A O 1
ATOM 649 N N . ALA A 1 86 ? -13.059 1.755 3.455 1.00 87.56 86 ALA A N 1
ATOM 650 C CA . ALA A 1 86 ? -14.190 1.031 4.030 1.00 87.56 86 ALA A CA 1
ATOM 651 C C . ALA A 1 86 ? -13.968 0.679 5.512 1.00 87.56 86 ALA A C 1
ATOM 653 O O . ALA A 1 86 ? -14.881 0.849 6.322 1.00 87.56 86 ALA A O 1
ATOM 654 N N . ILE A 1 87 ? -12.761 0.237 5.881 1.00 86.62 87 ILE A N 1
ATOM 655 C CA . ILE A 1 87 ? -12.401 -0.054 7.277 1.00 86.62 87 ILE A CA 1
ATOM 656 C C . ILE A 1 87 ? -12.463 1.225 8.120 1.00 86.62 87 ILE A C 1
ATOM 658 O O . ILE A 1 87 ? -13.082 1.225 9.183 1.00 86.62 87 ILE A O 1
ATOM 662 N N . GLN A 1 88 ? -11.896 2.334 7.633 1.00 81.94 88 GLN A N 1
ATOM 663 C CA . GLN A 1 88 ? -11.948 3.616 8.344 1.00 81.94 88 GLN A CA 1
ATOM 664 C C . GLN A 1 88 ? -13.385 4.118 8.532 1.00 81.94 88 GLN A C 1
ATOM 666 O O . GLN A 1 88 ? -13.727 4.611 9.609 1.00 81.94 88 GLN A O 1
ATOM 671 N N . ALA A 1 89 ? -14.234 3.981 7.511 1.00 82.88 89 ALA A N 1
ATOM 672 C CA . ALA A 1 89 ? -15.638 4.367 7.589 1.00 82.88 89 ALA A CA 1
ATOM 673 C C . ALA A 1 89 ? -16.406 3.528 8.624 1.00 82.88 89 ALA A C 1
ATOM 675 O O . A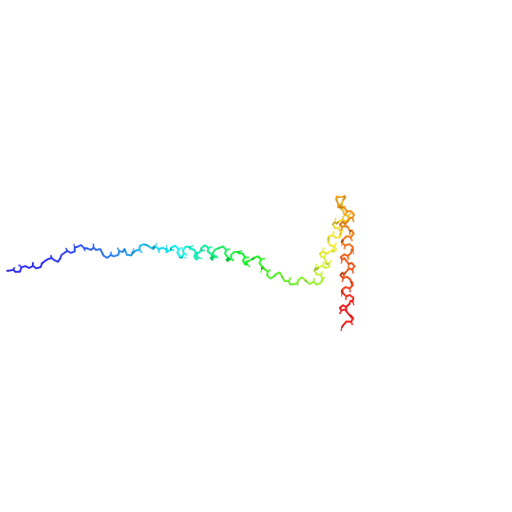LA A 1 89 ? -17.222 4.071 9.365 1.00 82.88 89 ALA A O 1
ATOM 676 N N . GLN A 1 90 ? -16.119 2.226 8.715 1.00 83.81 90 GLN A N 1
ATOM 677 C CA . GLN A 1 90 ? -16.717 1.341 9.719 1.00 83.81 90 GLN A CA 1
ATOM 678 C C . GLN A 1 90 ? -16.249 1.676 11.139 1.00 83.81 90 GLN A C 1
ATOM 680 O O . GLN A 1 90 ? -17.072 1.723 12.050 1.00 83.81 90 GLN A O 1
ATOM 685 N N . SER A 1 91 ? -14.959 1.961 11.334 1.00 78.25 91 SER A N 1
ATOM 686 C CA . SER A 1 91 ? -14.419 2.327 12.650 1.00 78.25 91 SER A CA 1
ATOM 687 C C . SER A 1 91 ? -14.966 3.652 13.189 1.00 78.25 91 SER A C 1
ATOM 689 O O . SER A 1 91 ? -15.012 3.827 14.399 1.00 78.25 91 SER A O 1
ATOM 691 N N . GLN A 1 92 ? -15.393 4.578 12.325 1.00 72.25 92 GLN A N 1
ATOM 692 C CA . GLN A 1 92 ? -16.006 5.851 12.738 1.00 72.25 92 GLN A CA 1
ATOM 693 C C . GLN A 1 92 ? -17.498 5.734 13.099 1.00 72.25 92 GLN A C 1
ATOM 695 O O . GLN A 1 92 ? -18.067 6.680 13.642 1.00 72.25 92 GLN A O 1
ATOM 700 N N . GLN A 1 93 ? -18.146 4.611 12.771 1.00 67.19 93 GLN A N 1
ATOM 701 C CA . GLN A 1 93 ? -19.563 4.358 13.065 1.00 67.19 93 GLN A CA 1
ATOM 702 C C . GLN A 1 93 ? -19.793 3.538 14.348 1.00 67.19 93 GLN A C 1
ATOM 704 O O . GLN A 1 93 ? -20.951 3.352 14.730 1.00 67.19 93 GLN A O 1
ATOM 709 N N . GLN A 1 94 ? -18.729 3.040 14.986 1.00 52.75 94 GLN A N 1
ATOM 710 C CA . GLN A 1 94 ? -18.765 2.311 16.263 1.00 52.75 94 GLN A CA 1
ATOM 711 C C . GLN A 1 94 ? -18.414 3.224 17.437 1.00 52.75 94 GLN A C 1
ATOM 713 O O . GLN A 1 94 ? -18.990 2.992 18.523 1.00 52.75 94 GLN A O 1
#

Secondary structure (DSSP, 8-state):
---------------------HHHHHHHHHHHHHHHHGGG--------HHHHHHHHHHHHHHHHT-TTS-HHHHHHHHHHHHHHHHHHHHHT--